Protein AF-A0A1B1ND47-F1 (afdb_monomer_lite)

pLDDT: mean 87.92, std 9.95, range [41.44, 98.5]

Organism: NCBI:txid1758689

Secondary structure (DSSP, 8-state):
--B-HHHHHTSS--S-HHHHHHHHHHHHHTT-SPBPP---HHHHHHHHHHHHHHHHHHHHHHHHHHHHHHHHHTT--GGGT-S-TTSHHHHHHHHHHHTT---HHHHHHT-PPP-

Radius of gyration: 27.3 Å; chains: 1; bounding box: 57×39×60 Å

InterPro domains:
  IPR002525 Transposase IS110-like, N-terminal [PF01548] (5-73)
  IPR047650 Transposase IS110-like [PTHR33055] (2-103)

Foldseek 3Di:
DDADPVLLVPDDDDDDPVVSVVVVVVCVVVVVTDDDDDDPPVVVVVVVVVVVVVVVVVVVVVVQVVVCVVCVVVVHNVVVLDVGCPDQLNVVLVVCVVVVDDDPVVSNVSDDDDD

Sequence (115 aa):
MLVNARDAKNLPGRKTDVSDAAWLAQLAAHGLLRASFVPPEPIRALRDLTRTRTAITRARTREAQRLEKVLEDAGIKLSVVATDIMGVSGRAMLEALIAGEHDPAVLADLAHPTL

Structure (mmCIF, N/CA/C/O backbone):
data_AF-A0A1B1ND47-F1
#
_entry.id   AF-A0A1B1ND47-F1
#
loop_
_atom_site.group_PDB
_atom_site.id
_atom_site.type_symbol
_atom_site.label_atom_id
_atom_site.label_alt_id
_atom_site.label_comp_id
_atom_site.label_asym_id
_atom_site.label_entity_id
_atom_site.label_seq_id
_atom_site.pdbx_PDB_ins_code
_atom_site.Cartn_x
_atom_site.Cartn_y
_atom_site.Cartn_z
_atom_site.occupancy
_atom_site.B_iso_or_equiv
_atom_site.auth_seq_id
_atom_site.auth_comp_id
_atom_site.auth_asym_id
_atom_site.auth_atom_id
_atom_site.pdbx_PDB_model_num
ATOM 1 N N . MET A 1 1 ? 15.999 3.939 -28.178 1.00 76.06 1 MET A N 1
ATOM 2 C CA . MET A 1 1 ? 16.765 2.887 -27.471 1.00 76.06 1 MET A CA 1
ATOM 3 C C . MET A 1 1 ? 16.965 3.327 -26.028 1.00 76.06 1 MET A C 1
ATOM 5 O O . MET A 1 1 ? 17.311 4.482 -25.827 1.00 76.06 1 MET A O 1
ATOM 9 N N . LEU A 1 2 ? 16.713 2.459 -25.043 1.00 85.94 2 LEU A N 1
ATOM 10 C CA . LEU A 1 2 ? 17.016 2.741 -23.634 1.00 85.94 2 LEU A CA 1
ATOM 11 C C . LEU A 1 2 ? 18.457 2.302 -23.343 1.00 85.94 2 LEU A C 1
ATOM 13 O O . LEU A 1 2 ? 18.832 1.200 -23.736 1.00 85.94 2 LEU A O 1
ATOM 17 N N . VAL A 1 3 ? 19.243 3.124 -22.651 1.00 87.06 3 VAL A N 1
ATOM 18 C CA . VAL A 1 3 ? 20.636 2.822 -22.275 1.00 87.06 3 VAL A CA 1
ATOM 19 C C . VAL A 1 3 ? 20.792 3.013 -20.771 1.00 87.06 3 VAL A C 1
ATOM 21 O O . VAL A 1 3 ? 20.197 3.919 -20.189 1.00 87.06 3 VAL A O 1
ATOM 24 N N . ASN A 1 4 ? 21.555 2.138 -20.118 1.00 86.81 4 ASN A N 1
ATOM 25 C CA . ASN A 1 4 ? 21.836 2.266 -18.695 1.00 86.81 4 ASN A CA 1
ATOM 26 C C . ASN A 1 4 ? 22.762 3.468 -18.450 1.00 86.81 4 ASN A C 1
ATOM 28 O O . ASN A 1 4 ? 23.861 3.539 -18.997 1.00 86.81 4 ASN A O 1
ATOM 32 N N . ALA A 1 5 ? 22.340 4.395 -17.588 1.00 83.88 5 ALA A N 1
ATOM 33 C CA . ALA A 1 5 ? 23.116 5.591 -17.269 1.00 83.88 5 ALA A CA 1
ATOM 34 C C . ALA A 1 5 ? 24.494 5.272 -16.664 1.00 83.88 5 ALA A C 1
ATOM 36 O O . ALA A 1 5 ? 25.437 6.031 -16.871 1.00 83.88 5 ALA A O 1
ATOM 37 N N . ARG A 1 6 ? 24.640 4.146 -15.949 1.00 83.62 6 ARG A N 1
ATOM 38 C CA . ARG A 1 6 ? 25.938 3.691 -15.427 1.00 83.62 6 ARG A CA 1
ATOM 39 C C . ARG A 1 6 ? 26.920 3.385 -16.555 1.00 83.62 6 ARG A C 1
ATOM 41 O O . ARG A 1 6 ? 28.088 3.740 -16.443 1.00 83.62 6 ARG A O 1
ATOM 48 N N . ASP A 1 7 ? 26.436 2.766 -17.625 1.0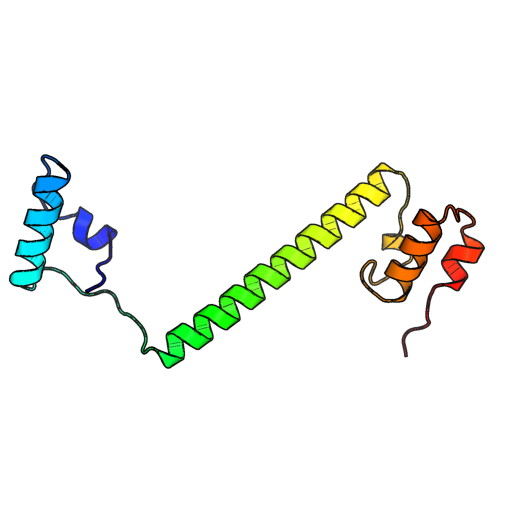0 79.50 7 ASP A N 1
ATOM 49 C CA . ASP A 1 7 ? 27.264 2.356 -18.759 1.00 79.50 7 ASP A CA 1
ATOM 50 C C . ASP A 1 7 ? 27.627 3.574 -19.624 1.00 79.50 7 ASP A C 1
ATOM 52 O O . ASP A 1 7 ? 28.767 3.710 -20.055 1.00 79.50 7 ASP A O 1
ATOM 56 N N . ALA A 1 8 ? 26.693 4.518 -19.785 1.00 79.00 8 ALA A N 1
ATOM 57 C CA . ALA A 1 8 ? 26.926 5.775 -20.498 1.00 79.00 8 ALA A CA 1
ATOM 58 C C . ALA A 1 8 ? 27.850 6.750 -19.739 1.00 79.00 8 ALA A C 1
ATOM 60 O O . ALA A 1 8 ? 28.617 7.491 -20.350 1.00 79.00 8 ALA A O 1
ATOM 61 N N . LYS A 1 9 ? 27.809 6.762 -18.398 1.00 77.31 9 LYS A N 1
ATOM 62 C CA . LYS A 1 9 ? 28.567 7.718 -17.568 1.00 77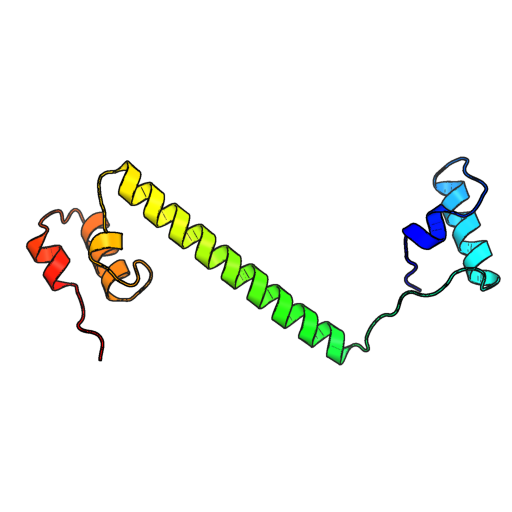.31 9 LYS A CA 1
ATOM 63 C C . LYS A 1 9 ? 30.082 7.509 -17.600 1.00 77.31 9 LYS A C 1
ATOM 65 O O . LYS A 1 9 ? 30.818 8.460 -17.353 1.00 77.31 9 LYS A O 1
ATOM 70 N N . ASN A 1 10 ? 30.541 6.301 -17.913 1.00 72.44 10 ASN A N 1
ATOM 71 C CA . ASN A 1 10 ? 31.965 5.961 -17.944 1.00 72.44 10 ASN A CA 1
ATOM 72 C C . ASN A 1 10 ? 32.665 6.377 -19.252 1.00 72.44 10 ASN A C 1
ATOM 74 O O . ASN A 1 10 ? 33.844 6.080 -19.431 1.00 72.44 10 ASN A O 1
ATOM 78 N N . LEU A 1 11 ? 31.955 7.048 -20.165 1.00 68.56 11 LEU A N 1
ATOM 79 C CA . LEU A 1 11 ? 32.503 7.500 -21.440 1.00 68.56 11 LEU A CA 1
ATOM 80 C C . LEU A 1 11 ? 33.196 8.868 -21.278 1.00 68.56 11 LEU A C 1
ATOM 82 O O . LEU A 1 11 ? 32.636 9.770 -20.645 1.00 68.56 11 LEU A O 1
ATOM 86 N N . PRO A 1 12 ? 34.421 9.034 -21.813 1.00 66.31 12 PRO A N 1
ATOM 87 C CA . PRO A 1 12 ? 35.174 10.278 -21.706 1.00 66.31 12 PRO A CA 1
ATOM 88 C C . PRO A 1 12 ? 34.542 11.405 -22.537 1.00 66.31 12 PRO A C 1
ATOM 90 O O . PRO A 1 12 ? 33.876 11.155 -23.539 1.00 66.31 12 PRO A O 1
ATOM 93 N N . GLY A 1 13 ? 34.805 12.651 -22.123 1.00 63.75 13 GLY A N 1
ATOM 94 C CA . GLY A 1 13 ? 34.278 13.872 -22.740 1.00 63.75 13 GLY A CA 1
ATOM 95 C C . GLY A 1 13 ? 33.043 14.396 -22.009 1.00 63.75 13 GLY A C 1
ATOM 96 O O . GLY A 1 13 ? 31.961 13.844 -22.143 1.00 63.75 13 GLY A O 1
ATOM 97 N N . ARG A 1 14 ? 33.187 15.461 -21.208 1.00 61.53 14 ARG A N 1
ATOM 98 C CA . ARG A 1 14 ? 32.037 16.139 -20.583 1.00 61.53 14 ARG A CA 1
ATOM 99 C C . ARG A 1 14 ? 32.255 17.639 -20.525 1.00 61.53 14 ARG A C 1
ATOM 101 O O . ARG A 1 14 ? 33.074 18.117 -19.743 1.00 61.53 14 ARG A O 1
ATOM 108 N N . LYS A 1 15 ? 31.508 18.383 -21.339 1.00 60.72 15 LYS A N 1
ATOM 109 C CA . LYS A 1 15 ? 31.503 19.847 -21.301 1.00 60.72 15 LYS A CA 1
ATOM 110 C C . LYS A 1 15 ? 30.146 20.367 -21.794 1.00 60.72 15 LYS A C 1
ATOM 112 O O . LYS A 1 15 ? 30.063 20.862 -22.908 1.00 60.72 15 LYS A O 1
ATOM 117 N N . THR A 1 16 ? 29.124 20.281 -20.922 1.00 71.75 16 THR A N 1
ATOM 118 C CA . THR A 1 16 ? 27.701 20.739 -21.032 1.00 71.75 16 THR A CA 1
ATOM 119 C C . THR A 1 16 ? 26.654 19.709 -21.506 1.00 71.75 16 THR A C 1
ATOM 121 O O . THR A 1 16 ? 26.970 18.839 -22.312 1.00 71.75 16 THR A O 1
ATOM 124 N N . ASP A 1 17 ? 25.397 19.835 -21.043 1.00 76.19 17 ASP A N 1
ATOM 125 C CA . ASP A 1 17 ? 24.270 18.928 -21.368 1.00 76.19 17 ASP A CA 1
ATOM 126 C C . ASP A 1 17 ? 23.967 18.848 -22.875 1.00 76.19 17 ASP A C 1
ATOM 128 O O . ASP A 1 17 ? 23.656 17.782 -23.403 1.00 76.19 17 ASP A O 1
ATOM 132 N N . VAL A 1 18 ? 24.120 19.965 -23.595 1.00 74.56 18 VAL A N 1
ATOM 133 C CA . VAL A 1 18 ? 23.947 20.016 -25.058 1.00 74.56 18 VAL A CA 1
ATOM 134 C C . VAL A 1 18 ? 25.023 19.185 -25.761 1.00 74.56 18 VAL A C 1
ATOM 136 O O . VAL A 1 18 ? 24.726 18.441 -26.697 1.00 74.56 18 VAL A O 1
ATOM 139 N N . SER A 1 19 ? 26.270 19.269 -25.287 1.00 78.44 19 SER A N 1
ATOM 140 C CA . SER A 1 19 ? 27.362 18.444 -25.815 1.00 78.44 19 SER A CA 1
ATOM 141 C C . SER A 1 19 ? 27.175 16.958 -25.488 1.00 78.44 19 SER A C 1
ATOM 143 O O . SER A 1 19 ? 27.512 16.114 -26.313 1.00 78.44 19 SER A O 1
ATOM 145 N N . ASP A 1 20 ? 26.590 16.638 -24.328 1.00 78.56 20 ASP A N 1
ATOM 146 C CA . ASP A 1 20 ? 26.361 15.262 -23.878 1.00 78.56 20 ASP A CA 1
ATOM 147 C C . ASP A 1 20 ? 25.297 14.571 -24.738 1.00 78.56 20 ASP A C 1
ATOM 149 O O . ASP A 1 20 ? 25.511 13.462 -25.221 1.00 78.56 20 ASP A O 1
ATOM 153 N N . ALA A 1 21 ? 24.190 15.258 -25.040 1.00 83.00 21 ALA A N 1
ATOM 154 C CA . ALA A 1 21 ? 23.162 14.731 -25.935 1.00 83.00 21 ALA A CA 1
ATOM 155 C C . ALA A 1 21 ? 23.712 14.449 -27.347 1.00 83.00 21 ALA A C 1
ATOM 157 O O . ALA A 1 21 ? 23.464 13.379 -27.910 1.00 83.00 21 ALA A O 1
ATOM 158 N N . ALA A 1 22 ? 24.500 15.378 -27.903 1.00 86.25 22 ALA A N 1
ATOM 159 C CA . ALA A 1 22 ? 25.136 15.205 -29.209 1.00 86.25 22 ALA A CA 1
ATOM 160 C C . ALA A 1 22 ? 26.175 14.070 -29.210 1.00 86.25 22 ALA A C 1
ATOM 162 O O . ALA A 1 22 ? 26.312 13.345 -30.199 1.00 86.25 22 ALA A O 1
ATOM 163 N N . TRP A 1 23 ? 26.900 13.894 -28.105 1.00 84.75 23 TRP A N 1
ATOM 164 C CA . TRP A 1 23 ? 27.879 12.824 -27.941 1.00 84.75 23 TRP A CA 1
ATOM 165 C C . TRP A 1 23 ? 27.216 11.449 -27.816 1.00 84.75 23 TRP A C 1
ATOM 167 O O . TRP A 1 23 ? 27.575 10.518 -28.536 1.00 84.75 23 TRP A O 1
ATOM 177 N N . LEU A 1 24 ? 26.180 11.326 -26.984 1.00 86.06 24 LEU A N 1
ATOM 178 C CA . LEU A 1 24 ? 25.396 10.098 -26.845 1.00 86.06 24 LEU A CA 1
ATOM 179 C C .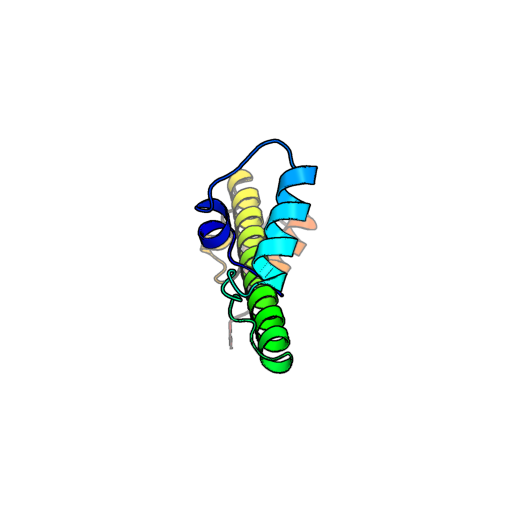 LEU A 1 24 ? 24.724 9.688 -28.161 1.00 86.06 24 LEU A C 1
ATOM 181 O O . LEU A 1 24 ? 24.669 8.498 -28.471 1.00 86.06 24 LEU A O 1
ATOM 185 N N . ALA A 1 25 ? 24.255 10.652 -28.959 1.00 87.38 25 ALA A N 1
ATOM 186 C CA . ALA A 1 25 ? 23.699 10.383 -30.282 1.00 87.38 25 ALA A CA 1
ATOM 187 C C . ALA A 1 25 ? 24.747 9.793 -31.242 1.00 87.38 25 ALA A C 1
ATOM 189 O O . ALA A 1 25 ? 24.457 8.813 -31.928 1.00 87.38 25 ALA A O 1
ATOM 190 N N . GLN A 1 26 ? 25.974 10.328 -31.248 1.00 87.81 26 GLN A N 1
ATOM 191 C CA . GLN A 1 26 ? 27.078 9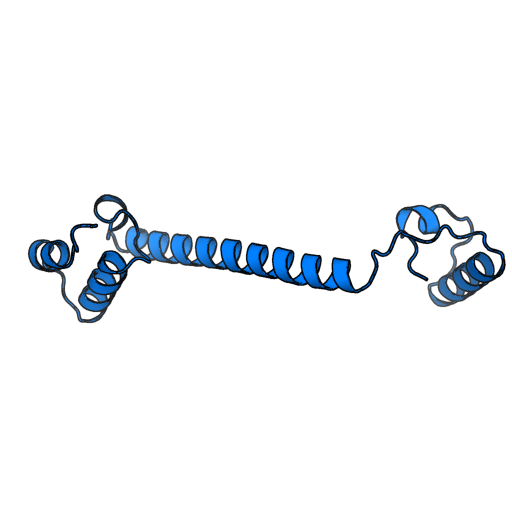.784 -32.049 1.00 87.81 26 GLN A CA 1
ATOM 192 C C . GLN A 1 26 ? 27.453 8.368 -31.603 1.00 87.81 26 GLN A C 1
ATOM 194 O O . GLN A 1 26 ? 27.550 7.459 -32.425 1.00 87.81 26 GLN A O 1
ATOM 199 N N . LEU A 1 27 ? 27.593 8.146 -30.296 1.00 87.88 27 LEU A N 1
ATOM 200 C CA . LEU A 1 27 ? 27.878 6.823 -29.741 1.00 87.88 27 LEU A CA 1
ATOM 201 C C . LEU A 1 27 ? 26.788 5.804 -30.104 1.00 87.88 27 LEU A C 1
ATOM 203 O O . LEU A 1 27 ? 27.101 4.667 -30.454 1.00 87.88 27 LEU A O 1
ATOM 207 N N . ALA A 1 28 ? 25.514 6.205 -30.065 1.00 88.00 28 ALA A N 1
ATOM 208 C CA . ALA A 1 28 ? 24.401 5.367 -30.502 1.00 88.00 28 ALA A CA 1
ATOM 209 C C . ALA A 1 28 ? 24.471 5.052 -32.006 1.00 88.00 28 ALA A C 1
ATOM 211 O O . ALA A 1 28 ? 24.306 3.894 -32.386 1.00 88.00 28 ALA A O 1
ATOM 212 N N . ALA A 1 29 ? 24.747 6.056 -32.846 1.00 88.81 29 ALA A N 1
ATOM 213 C CA . ALA A 1 29 ? 24.859 5.899 -34.297 1.00 88.81 29 ALA A CA 1
ATOM 214 C C . ALA A 1 29 ? 25.998 4.949 -34.699 1.00 88.81 29 ALA A C 1
ATOM 216 O O . ALA A 1 29 ? 25.869 4.204 -35.667 1.00 88.81 29 ALA A O 1
ATOM 217 N N . HIS A 1 30 ? 27.083 4.930 -33.922 1.00 89.50 30 HIS A N 1
ATOM 218 C CA . HIS A 1 30 ? 28.217 4.028 -34.121 1.00 89.50 30 HIS A CA 1
ATOM 219 C C . HIS A 1 30 ? 28.093 2.685 -33.380 1.00 89.50 30 HIS A C 1
ATOM 221 O O . HIS A 1 30 ? 29.033 1.895 -33.394 1.00 89.50 30 HIS A O 1
ATOM 227 N N . GLY A 1 31 ? 26.961 2.401 -32.722 1.00 86.75 31 GLY A N 1
ATOM 228 C CA . GLY A 1 31 ? 26.747 1.134 -32.010 1.00 86.75 31 GLY A CA 1
ATOM 229 C C . GLY A 1 31 ? 27.608 0.955 -30.753 1.00 86.75 31 GLY A C 1
ATOM 230 O O . GLY A 1 31 ? 27.741 -0.156 -30.246 1.00 86.75 31 GLY A O 1
ATOM 231 N N . LEU A 1 32 ? 28.177 2.041 -30.225 1.00 88.00 32 LEU A N 1
ATOM 232 C CA . LEU A 1 32 ? 29.050 2.047 -29.047 1.00 88.00 32 LEU A CA 1
ATOM 233 C C . LEU A 1 32 ? 28.267 2.067 -27.721 1.00 88.00 32 LEU A C 1
ATOM 235 O O . LEU A 1 32 ? 28.865 2.028 -26.647 1.00 88.00 32 LEU A O 1
ATOM 239 N N . LEU A 1 33 ? 26.931 2.113 -27.779 1.00 87.50 33 LEU A N 1
ATOM 240 C CA . LEU A 1 33 ? 26.052 2.019 -26.613 1.00 87.50 33 LEU A CA 1
ATOM 241 C C . LEU A 1 33 ? 25.350 0.665 -26.561 1.00 87.50 33 LEU A C 1
ATOM 243 O O . LEU A 1 33 ? 24.659 0.259 -27.496 1.00 87.50 33 LEU A O 1
ATOM 247 N N . ARG A 1 34 ? 25.450 -0.000 -25.409 1.00 87.38 34 ARG A N 1
ATOM 248 C CA . ARG A 1 34 ? 24.691 -1.219 -25.133 1.00 87.38 34 ARG A CA 1
ATOM 249 C C . ARG A 1 34 ? 23.242 -0.870 -24.797 1.00 87.38 34 ARG A C 1
ATOM 251 O O . ARG A 1 34 ? 22.973 -0.179 -23.814 1.00 87.38 34 ARG A O 1
ATOM 258 N N . ALA A 1 35 ? 22.304 -1.399 -25.579 1.00 89.31 35 ALA A N 1
ATOM 259 C CA . ALA A 1 35 ? 20.885 -1.292 -25.270 1.00 89.31 35 ALA A CA 1
ATOM 260 C C . ALA A 1 35 ? 20.553 -2.035 -23.966 1.00 89.31 35 ALA A C 1
ATOM 262 O O . ALA A 1 35 ? 20.927 -3.195 -23.771 1.00 89.31 35 ALA A O 1
ATOM 263 N N . SER A 1 36 ? 19.799 -1.378 -23.091 1.00 91.38 36 SER A N 1
ATOM 264 C CA . SER A 1 36 ? 19.164 -2.033 -21.954 1.00 91.38 36 SER A CA 1
ATOM 265 C C . SER A 1 36 ? 18.102 -3.008 -22.447 1.00 91.38 36 SER A C 1
ATOM 267 O O . SER A 1 36 ? 17.361 -2.721 -23.389 1.00 91.38 36 SER A O 1
ATOM 269 N N . PHE A 1 37 ? 17.976 -4.143 -21.763 1.00 91.75 37 PHE A N 1
ATOM 270 C CA . PHE A 1 37 ? 16.869 -5.054 -22.008 1.00 91.75 37 PHE A CA 1
ATOM 271 C C . PHE A 1 37 ? 15.541 -4.376 -21.654 1.00 91.75 37 PHE A C 1
ATOM 273 O O . PHE A 1 37 ? 15.309 -3.989 -20.507 1.00 91.75 37 PHE A O 1
ATOM 280 N N . VAL A 1 38 ? 14.661 -4.268 -22.646 1.00 92.12 38 VAL A N 1
ATOM 281 C CA . VAL A 1 38 ? 13.275 -3.840 -22.471 1.00 92.12 38 VAL A CA 1
ATOM 282 C C . VAL A 1 38 ? 12.395 -5.053 -22.777 1.00 92.12 38 VAL A C 1
ATOM 284 O O . VAL A 1 38 ? 12.407 -5.520 -23.915 1.00 92.12 38 VAL A O 1
ATOM 287 N N . PRO A 1 39 ? 11.645 -5.591 -21.795 1.00 93.69 39 PRO A N 1
ATOM 288 C CA . PRO A 1 39 ? 10.758 -6.722 -22.039 1.00 93.69 39 PRO A CA 1
ATOM 289 C C . PRO A 1 39 ? 9.721 -6.405 -23.128 1.00 93.69 39 PRO A C 1
ATOM 291 O O . PRO A 1 39 ? 9.342 -5.233 -23.262 1.00 93.69 39 PRO A O 1
ATOM 294 N N . PRO A 1 40 ? 9.202 -7.416 -23.849 1.00 96.69 40 PRO A N 1
ATOM 295 C CA . PRO A 1 40 ? 8.076 -7.243 -24.762 1.00 96.69 40 PRO A CA 1
ATOM 296 C C . PRO A 1 40 ? 6.873 -6.593 -24.074 1.00 96.69 40 PRO A C 1
ATOM 298 O O . PRO A 1 40 ? 6.688 -6.722 -22.861 1.00 96.69 40 PRO A O 1
ATOM 301 N N . GLU A 1 41 ? 6.043 -5.908 -24.854 1.00 96.75 41 GLU A N 1
ATOM 302 C CA . GLU A 1 41 ? 4.906 -5.135 -24.345 1.00 96.75 41 GLU A CA 1
ATOM 303 C C . GLU A 1 41 ? 3.971 -5.917 -23.407 1.00 96.75 41 GLU A C 1
ATOM 305 O O . GLU A 1 41 ? 3.718 -5.405 -22.312 1.00 96.75 41 GLU A O 1
ATOM 310 N N . PRO A 1 42 ? 3.568 -7.171 -23.709 1.00 97.81 42 PRO A N 1
ATOM 311 C CA . PRO A 1 42 ? 2.706 -7.935 -22.805 1.00 97.81 42 PRO A CA 1
ATOM 312 C C . PRO A 1 42 ? 3.322 -8.140 -21.413 1.00 97.81 42 PRO A C 1
ATOM 314 O O . PRO A 1 42 ? 2.638 -8.069 -20.394 1.00 97.81 42 PRO A O 1
ATOM 317 N N . ILE A 1 43 ? 4.643 -8.329 -21.346 1.00 97.88 43 ILE A N 1
ATOM 318 C CA . ILE A 1 43 ? 5.360 -8.509 -20.080 1.00 97.88 43 ILE A CA 1
ATOM 319 C C . ILE A 1 43 ? 5.440 -7.194 -19.304 1.00 97.88 43 ILE A C 1
ATOM 321 O O . ILE A 1 43 ? 5.344 -7.203 -18.077 1.00 97.88 43 ILE A O 1
ATOM 325 N N . ARG A 1 44 ? 5.611 -6.053 -19.984 1.00 96.56 44 ARG A N 1
ATOM 326 C CA . ARG A 1 44 ? 5.617 -4.743 -19.314 1.00 96.56 44 ARG A CA 1
ATOM 327 C C . ARG A 1 44 ? 4.257 -4.442 -18.690 1.00 96.56 44 ARG A C 1
ATOM 329 O O . ARG A 1 44 ? 4.222 -4.128 -17.506 1.00 96.56 44 ARG A O 1
ATOM 336 N N . ALA A 1 45 ? 3.169 -4.669 -19.427 1.00 97.62 45 ALA A N 1
ATOM 337 C CA . ALA A 1 45 ? 1.810 -4.483 -18.919 1.00 97.62 45 ALA A CA 1
ATOM 338 C C . ALA A 1 45 ? 1.550 -5.307 -17.641 1.00 97.62 45 ALA A C 1
ATOM 340 O O . ALA A 1 45 ? 1.093 -4.772 -16.630 1.00 97.62 45 ALA A O 1
ATOM 341 N N . LEU A 1 46 ? 1.940 -6.588 -17.627 1.00 98.00 46 LEU A N 1
ATOM 342 C CA . LEU A 1 46 ? 1.835 -7.437 -16.431 1.00 98.00 46 LEU A CA 1
ATOM 343 C C . LEU A 1 46 ? 2.683 -6.920 -15.256 1.00 98.00 46 LEU A C 1
ATOM 345 O O . LEU A 1 46 ? 2.255 -6.950 -14.096 1.00 98.00 46 LEU A O 1
ATOM 349 N N . ARG A 1 47 ? 3.897 -6.427 -15.528 1.00 97.56 47 ARG A N 1
ATOM 350 C CA . ARG A 1 47 ? 4.768 -5.849 -14.492 1.00 97.56 47 ARG A CA 1
ATOM 351 C C . ARG A 1 47 ? 4.184 -4.568 -13.912 1.00 97.56 47 ARG A C 1
ATOM 353 O O . ARG A 1 47 ? 4.301 -4.358 -12.708 1.00 97.56 47 ARG A O 1
ATOM 360 N N . ASP A 1 48 ? 3.544 -3.741 -14.723 1.00 97.44 48 ASP A N 1
ATOM 361 C CA . ASP A 1 48 ? 2.948 -2.491 -14.258 1.00 97.44 48 ASP A CA 1
ATOM 362 C C . ASP A 1 48 ? 1.719 -2.756 -13.382 1.00 97.44 48 ASP A C 1
ATOM 364 O O . ASP A 1 48 ? 1.597 -2.165 -12.307 1.00 97.44 48 ASP A O 1
ATOM 368 N N . LEU A 1 49 ? 0.888 -3.740 -13.743 1.00 98.25 49 LEU A N 1
ATOM 369 C CA . LEU A 1 49 ? -0.224 -4.198 -12.903 1.00 98.25 49 LEU A CA 1
ATOM 370 C C . LEU A 1 49 ? 0.259 -4.742 -11.549 1.00 98.25 49 LEU A C 1
ATOM 372 O O . LEU A 1 49 ? -0.226 -4.331 -10.494 1.00 98.25 49 LEU A O 1
ATOM 376 N N . THR A 1 50 ? 1.247 -5.641 -11.548 1.00 98.12 50 THR A N 1
ATOM 377 C CA . THR A 1 50 ? 1.758 -6.252 -10.304 1.00 98.12 50 THR A CA 1
ATOM 378 C C . THR A 1 50 ? 2.479 -5.248 -9.400 1.00 98.12 50 THR A C 1
ATOM 380 O O . THR A 1 50 ? 2.319 -5.287 -8.173 1.00 98.12 50 THR A O 1
ATOM 383 N N . ARG A 1 51 ? 3.222 -4.299 -9.981 1.00 98.25 51 ARG A N 1
ATOM 384 C CA . ARG A 1 51 ? 3.830 -3.180 -9.245 1.00 98.25 51 ARG A CA 1
ATOM 385 C C . ARG A 1 51 ? 2.774 -2.263 -8.649 1.00 98.25 51 ARG A C 1
ATOM 387 O O . ARG A 1 51 ? 2.869 -1.945 -7.466 1.00 98.25 51 ARG A O 1
ATOM 394 N N . THR A 1 52 ? 1.758 -1.898 -9.428 1.00 98.38 52 THR A N 1
ATOM 395 C CA . THR A 1 52 ? 0.641 -1.066 -8.962 1.00 98.38 52 THR A CA 1
ATOM 396 C C . THR A 1 52 ? -0.092 -1.739 -7.808 1.00 98.38 52 THR A C 1
ATOM 398 O O . THR A 1 52 ? -0.244 -1.139 -6.746 1.00 98.38 52 THR A O 1
ATOM 401 N N . ARG A 1 53 ? -0.435 -3.027 -7.939 1.00 98.25 53 ARG A N 1
ATOM 402 C CA . ARG A 1 53 ? -1.029 -3.816 -6.848 1.00 98.25 53 ARG A CA 1
ATOM 403 C C . ARG A 1 53 ? -0.163 -3.781 -5.588 1.00 98.25 53 ARG A C 1
ATOM 405 O O . ARG A 1 53 ? -0.681 -3.578 -4.491 1.00 98.25 53 ARG A O 1
ATOM 412 N N . THR A 1 54 ? 1.148 -3.966 -5.733 1.00 98.50 54 THR A N 1
ATOM 413 C CA . THR A 1 54 ? 2.090 -3.929 -4.604 1.00 98.50 54 THR A CA 1
ATOM 414 C C . THR A 1 54 ? 2.114 -2.550 -3.944 1.00 98.50 54 THR A C 1
ATOM 416 O O . THR A 1 54 ? 2.084 -2.454 -2.717 1.00 98.50 54 THR A O 1
ATOM 419 N N . ALA A 1 55 ? 2.138 -1.478 -4.739 1.00 98.38 55 ALA A N 1
ATOM 420 C CA . ALA A 1 55 ? 2.118 -0.106 -4.245 1.00 98.38 55 ALA A CA 1
ATOM 421 C C . ALA A 1 55 ? 0.829 0.198 -3.467 1.00 98.38 55 ALA A C 1
ATOM 423 O O . ALA A 1 55 ? 0.908 0.703 -2.348 1.00 98.38 55 ALA A O 1
ATOM 424 N N . ILE A 1 56 ? -0.328 -0.186 -4.014 1.00 98.44 56 ILE A N 1
ATOM 425 C CA . ILE A 1 56 ? -1.640 -0.027 -3.372 1.00 98.44 56 ILE A CA 1
ATOM 426 C C . ILE A 1 56 ? -1.720 -0.847 -2.083 1.00 98.44 56 ILE A C 1
ATOM 428 O O . ILE A 1 56 ? -2.148 -0.330 -1.058 1.00 98.44 56 ILE A O 1
ATOM 432 N N . THR A 1 57 ? -1.247 -2.096 -2.093 1.00 97.81 57 THR A N 1
ATOM 433 C CA . THR A 1 57 ? -1.235 -2.953 -0.893 1.00 97.81 57 THR A CA 1
ATOM 434 C C . THR A 1 57 ? -0.409 -2.313 0.222 1.00 97.81 57 THR A C 1
ATOM 436 O O . THR A 1 57 ? -0.877 -2.188 1.348 1.00 97.81 57 THR A O 1
ATOM 439 N N . ARG A 1 58 ? 0.792 -1.817 -0.102 1.00 98.12 58 ARG A N 1
ATOM 440 C CA . ARG A 1 58 ? 1.641 -1.102 0.861 1.00 98.12 58 ARG A CA 1
ATOM 441 C C . ARG A 1 58 ? 1.002 0.198 1.347 1.00 98.12 58 ARG A C 1
ATOM 443 O O . ARG A 1 58 ? 1.179 0.550 2.508 1.00 98.12 58 ARG A O 1
ATOM 450 N N . ALA A 1 59 ? 0.300 0.923 0.476 1.00 98.06 59 ALA A N 1
ATOM 451 C CA . ALA A 1 59 ? -0.433 2.125 0.862 1.00 98.06 59 ALA A CA 1
ATOM 452 C C . ALA A 1 59 ? -1.557 1.790 1.846 1.00 98.06 59 ALA A C 1
ATOM 454 O O . ALA A 1 59 ? -1.595 2.379 2.918 1.00 98.06 59 ALA A O 1
ATOM 455 N N . ARG A 1 60 ? -2.376 0.774 1.550 1.00 96.19 60 ARG A N 1
ATOM 456 C CA . ARG A 1 60 ? -3.429 0.286 2.451 1.00 96.19 60 ARG A CA 1
ATOM 457 C C . ARG A 1 60 ? -2.878 -0.064 3.835 1.00 96.19 60 ARG A C 1
ATOM 459 O O . ARG A 1 60 ? -3.456 0.358 4.828 1.00 96.19 60 ARG A O 1
ATOM 466 N N . THR A 1 61 ? -1.755 -0.783 3.912 1.00 95.50 61 THR A N 1
ATOM 467 C CA . THR A 1 61 ? -1.115 -1.098 5.201 1.00 95.50 61 THR A CA 1
ATOM 468 C C . THR A 1 61 ? -0.681 0.162 5.947 1.00 95.50 61 THR A C 1
ATOM 470 O O . THR A 1 61 ? -0.918 0.260 7.145 1.00 95.50 61 THR A O 1
ATOM 473 N N . ARG A 1 62 ? -0.079 1.145 5.261 1.00 97.38 62 ARG A N 1
ATOM 474 C CA . ARG A 1 62 ? 0.311 2.410 5.906 1.00 97.38 62 ARG A CA 1
ATOM 475 C C . ARG A 1 62 ? -0.889 3.156 6.475 1.00 97.38 62 ARG A C 1
ATOM 477 O O . ARG A 1 62 ? -0.791 3.65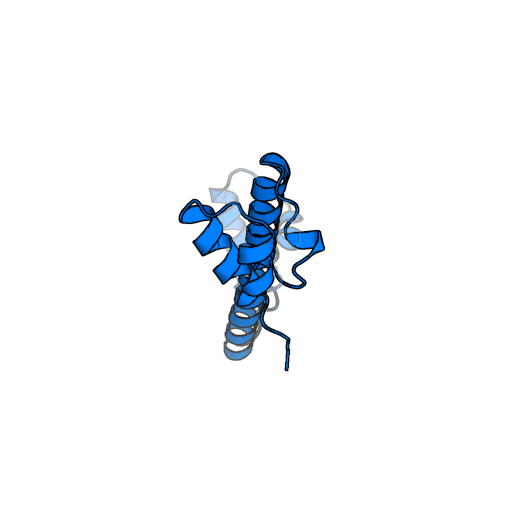1 7.589 1.00 97.38 62 ARG A O 1
ATOM 484 N N . GLU A 1 63 ? -1.995 3.222 5.742 1.00 95.94 63 GLU A N 1
ATOM 485 C CA . GLU A 1 63 ? -3.196 3.907 6.227 1.00 95.94 63 GLU A CA 1
ATOM 486 C C . GLU A 1 63 ? -3.832 3.181 7.419 1.00 95.94 63 GLU A C 1
ATOM 488 O O . GLU A 1 63 ? -4.206 3.832 8.388 1.00 95.94 63 GLU A O 1
ATOM 493 N N . ALA A 1 64 ? -3.853 1.843 7.419 1.00 93.19 64 ALA A N 1
ATOM 494 C CA . ALA A 1 64 ? -4.307 1.067 8.577 1.00 93.19 64 ALA A CA 1
ATOM 495 C C . ALA A 1 64 ? -3.452 1.341 9.830 1.00 93.19 64 ALA A C 1
ATOM 497 O O . ALA A 1 64 ? -3.985 1.547 10.913 1.00 93.19 64 ALA A O 1
ATOM 498 N N . GLN A 1 65 ? -2.129 1.417 9.671 1.00 94.12 65 GLN A N 1
ATOM 499 C CA . GLN A 1 65 ? -1.209 1.725 10.771 1.00 94.12 65 GLN A CA 1
ATOM 500 C C . GLN A 1 65 ? -1.338 3.172 11.268 1.00 94.12 65 GLN A C 1
ATOM 502 O O . GLN A 1 65 ? -1.203 3.435 12.459 1.00 94.12 65 GLN A O 1
ATOM 507 N N . ARG A 1 66 ? -1.618 4.132 10.375 1.00 95.56 66 ARG A N 1
ATOM 508 C CA . ARG A 1 66 ? -1.919 5.514 10.783 1.00 95.56 66 ARG A CA 1
ATOM 509 C C . ARG A 1 66 ? -3.206 5.584 11.595 1.00 95.56 66 ARG A C 1
ATOM 511 O O . ARG A 1 66 ? -3.223 6.282 12.600 1.00 95.56 66 ARG A O 1
ATOM 518 N N . LEU A 1 67 ? -4.251 4.880 11.161 1.00 93.56 67 LEU A N 1
ATOM 519 C CA . LEU A 1 67 ? -5.514 4.800 11.889 1.00 93.56 67 LEU A CA 1
ATOM 520 C C . LEU A 1 67 ? -5.302 4.221 13.289 1.00 93.56 67 LEU A C 1
ATOM 522 O O . LEU A 1 67 ? -5.716 4.838 14.261 1.00 93.56 67 LEU A O 1
ATOM 526 N N . GLU A 1 68 ? -4.615 3.082 13.390 1.00 92.81 68 GLU A N 1
ATOM 527 C CA . GLU A 1 68 ? -4.290 2.455 14.674 1.00 92.81 68 GLU A CA 1
ATOM 528 C C . GLU A 1 68 ? -3.549 3.424 15.598 1.00 92.81 68 GLU A C 1
ATOM 530 O O . GLU A 1 68 ? -3.978 3.643 16.725 1.00 92.81 68 GLU A O 1
ATOM 535 N N . LYS A 1 69 ? -2.518 4.103 15.085 1.00 95.12 69 LYS A N 1
ATOM 536 C CA . LYS A 1 69 ? -1.787 5.110 15.855 1.00 95.12 69 LYS A CA 1
ATOM 537 C C . LYS A 1 69 ? -2.688 6.243 16.363 1.00 95.12 69 LYS A C 1
ATOM 539 O O . LYS A 1 69 ? -2.564 6.643 17.512 1.00 95.12 69 LYS A O 1
ATOM 544 N N . VAL A 1 70 ? -3.586 6.764 15.525 1.00 95.06 70 VAL A N 1
ATOM 545 C CA . VAL A 1 70 ? -4.520 7.831 15.929 1.00 95.06 70 VAL A CA 1
ATOM 546 C C . VAL A 1 70 ? -5.446 7.360 17.052 1.00 95.06 70 VAL A C 1
ATOM 548 O O . VAL A 1 70 ? -5.715 8.121 17.979 1.00 95.06 70 VAL A O 1
ATOM 551 N N . LEU A 1 71 ? -5.916 6.112 16.990 1.00 92.19 71 LEU A N 1
ATOM 552 C CA . LEU A 1 71 ? -6.733 5.525 18.051 1.00 92.19 71 LEU A CA 1
ATOM 553 C C . LEU A 1 71 ? -5.929 5.375 19.348 1.00 92.19 71 LEU A C 1
ATOM 555 O O . LEU A 1 71 ? -6.414 5.764 20.409 1.00 92.19 71 LEU A O 1
ATOM 559 N N . GLU A 1 72 ? -4.692 4.882 19.270 1.00 93.06 72 GLU A N 1
ATOM 560 C CA . GLU A 1 72 ? -3.815 4.728 20.436 1.00 93.06 72 GLU A CA 1
ATOM 561 C C . GLU A 1 72 ? -3.465 6.066 21.094 1.00 93.06 72 GLU A C 1
ATOM 563 O O . GLU A 1 72 ? -3.520 6.168 22.320 1.00 93.06 72 GLU A O 1
ATOM 568 N N . ASP A 1 73 ? -3.170 7.097 20.296 1.00 95.19 73 ASP A N 1
ATOM 569 C CA . ASP A 1 73 ? -2.909 8.458 20.778 1.00 95.19 73 ASP A CA 1
ATOM 570 C C . ASP A 1 73 ? -4.140 9.033 21.518 1.00 95.19 73 ASP A C 1
ATOM 572 O O . ASP A 1 73 ? -3.994 9.817 22.457 1.00 95.19 73 ASP A O 1
ATOM 576 N N . ALA A 1 74 ? -5.354 8.601 21.149 1.00 91.56 74 ALA A N 1
ATOM 577 C CA . ALA A 1 74 ? -6.609 8.929 21.831 1.00 91.56 74 ALA A CA 1
ATOM 578 C C . ALA A 1 74 ? -6.946 7.994 23.015 1.00 91.56 74 ALA A C 1
ATOM 580 O O . ALA A 1 74 ? -7.986 8.155 23.653 1.00 91.56 74 ALA A O 1
ATOM 581 N N . GLY A 1 75 ? -6.091 7.015 23.324 1.00 91.06 75 GLY A N 1
ATOM 582 C CA . GLY A 1 75 ? -6.297 6.042 24.401 1.00 91.06 75 GLY A CA 1
ATOM 583 C C . GLY A 1 75 ? -7.187 4.845 24.037 1.00 91.06 75 GLY A C 1
ATOM 584 O O . GLY A 1 75 ? -7.531 4.056 24.918 1.00 91.06 75 GLY A O 1
ATOM 585 N N . ILE A 1 76 ? -7.540 4.666 22.762 1.00 89.25 76 ILE A N 1
ATOM 586 C CA . ILE A 1 76 ? -8.403 3.585 22.269 1.00 89.25 76 ILE A CA 1
ATOM 587 C C . ILE A 1 76 ? -7.536 2.454 21.697 1.00 89.25 76 ILE A C 1
ATOM 589 O O . ILE A 1 76 ? -6.968 2.566 20.615 1.00 89.25 76 ILE A O 1
ATOM 593 N N . LYS A 1 77 ? -7.466 1.317 22.398 1.00 88.19 77 LYS A N 1
ATOM 594 C CA . LYS A 1 77 ? -6.651 0.150 21.999 1.00 88.19 77 LYS A CA 1
ATOM 595 C C . LYS A 1 77 ? -7.449 -0.911 21.239 1.00 88.19 77 LYS A C 1
ATOM 597 O O . LYS A 1 77 ? -7.541 -2.062 21.665 1.00 88.19 77 LYS A O 1
ATOM 602 N N . LEU A 1 78 ? -8.035 -0.524 20.107 1.00 84.50 78 LEU A N 1
ATOM 603 C CA . LEU A 1 78 ? -8.921 -1.404 19.336 1.00 84.50 78 LEU A CA 1
ATOM 604 C C . LEU A 1 78 ? -8.211 -2.663 18.797 1.00 84.50 78 LEU A C 1
ATOM 606 O O . LEU A 1 78 ? -8.821 -3.728 18.737 1.00 84.50 78 LEU A O 1
ATOM 610 N N . SER A 1 79 ? -6.916 -2.583 18.477 1.00 83.44 79 SER A N 1
ATOM 611 C CA . SER A 1 79 ? -6.118 -3.722 17.990 1.00 83.44 79 SER A CA 1
ATOM 612 C C . SER A 1 79 ? -5.937 -4.853 19.003 1.00 83.44 79 SER A C 1
ATOM 614 O O . SER A 1 79 ? -5.595 -5.968 18.619 1.00 83.44 79 SER A O 1
ATOM 616 N N . VAL A 1 80 ? -6.187 -4.607 20.293 1.00 83.56 80 VAL A N 1
ATOM 617 C CA . VAL A 1 80 ? -6.112 -5.647 21.333 1.00 83.56 80 VAL A CA 1
ATOM 618 C C . VAL A 1 80 ? -7.331 -6.571 21.293 1.00 83.56 80 VAL A C 1
ATOM 620 O O . VAL A 1 80 ? -7.238 -7.728 21.697 1.00 83.56 80 VAL A O 1
ATOM 623 N N . VAL A 1 81 ? -8.469 -6.071 20.809 1.00 78.88 81 VAL A N 1
ATOM 624 C CA . VAL A 1 81 ? -9.749 -6.796 20.812 1.00 78.88 81 VAL A CA 1
ATOM 625 C C . VAL A 1 81 ? -10.226 -7.171 19.409 1.00 78.88 81 VAL A C 1
ATOM 627 O O . VAL A 1 81 ? -10.940 -8.158 19.256 1.00 78.88 81 VAL A O 1
ATOM 630 N N . ALA A 1 82 ? -9.812 -6.433 18.375 1.00 82.62 82 ALA A N 1
ATOM 631 C CA . ALA A 1 82 ? -10.183 -6.686 16.987 1.00 82.62 82 ALA A CA 1
ATOM 632 C C . ALA A 1 82 ? -9.006 -7.258 16.184 1.00 82.62 82 ALA A C 1
ATOM 634 O O . ALA A 1 82 ? -7.963 -6.623 16.046 1.00 82.62 82 ALA A O 1
ATOM 635 N N . THR A 1 83 ? -9.204 -8.433 15.575 1.00 83.88 83 THR A N 1
ATOM 636 C CA . THR A 1 83 ? -8.199 -9.081 14.710 1.00 83.88 83 THR A CA 1
ATOM 637 C C . THR A 1 83 ? -7.909 -8.287 13.430 1.00 83.88 83 THR A C 1
ATOM 639 O O . THR A 1 83 ? -6.786 -8.310 12.933 1.00 83.88 83 THR A O 1
ATOM 642 N N . ASP A 1 84 ? -8.908 -7.578 12.891 1.00 88.00 84 ASP A N 1
ATOM 643 C CA . ASP A 1 84 ? -8.759 -6.674 11.745 1.00 88.00 84 ASP A CA 1
ATOM 644 C C . ASP A 1 84 ? -9.570 -5.391 11.977 1.00 88.00 84 ASP A C 1
ATOM 646 O O . ASP A 1 84 ? -10.795 -5.376 11.830 1.00 88.00 84 ASP A O 1
ATOM 650 N N . ILE A 1 85 ? -8.878 -4.296 12.307 1.00 87.81 85 ILE A N 1
ATOM 651 C CA . ILE A 1 85 ? -9.481 -2.962 12.487 1.00 87.81 85 ILE A CA 1
ATOM 652 C C . ILE A 1 85 ? -10.152 -2.473 11.193 1.00 87.81 85 ILE A C 1
ATOM 654 O O . ILE A 1 85 ? -11.160 -1.771 11.232 1.00 87.81 85 ILE A O 1
ATOM 658 N N . MET A 1 86 ? -9.620 -2.861 10.031 1.00 90.62 86 MET A N 1
ATOM 659 C CA . MET A 1 86 ? -10.176 -2.500 8.726 1.00 90.62 86 MET A CA 1
ATOM 660 C C . MET A 1 86 ? -11.213 -3.519 8.227 1.00 90.62 86 MET A C 1
ATOM 662 O O . MET A 1 86 ? -11.732 -3.361 7.117 1.00 90.62 86 MET A O 1
ATOM 666 N N . GLY A 1 87 ? -11.496 -4.560 9.014 1.00 89.62 87 GLY A N 1
ATOM 667 C CA . GLY A 1 87 ? -12.502 -5.582 8.744 1.00 89.62 87 GLY A CA 1
ATOM 668 C C . GLY A 1 87 ? -13.916 -5.108 9.084 1.00 89.62 87 GLY A C 1
ATOM 669 O O . GLY A 1 87 ? -14.124 -3.973 9.505 1.00 89.62 87 GLY A O 1
ATOM 670 N N . VAL A 1 88 ? -14.912 -5.980 8.903 1.00 90.44 88 VAL A N 1
ATOM 671 C CA . VAL A 1 88 ? -16.332 -5.633 9.121 1.00 90.44 88 VAL A CA 1
ATOM 672 C C . VAL A 1 88 ? -16.577 -5.157 10.557 1.00 90.44 88 VAL A C 1
ATOM 674 O O . VAL A 1 88 ? -17.064 -4.046 10.747 1.00 90.44 88 VAL A O 1
ATOM 677 N N . SER A 1 89 ? -16.166 -5.950 11.551 1.00 90.25 89 SER A N 1
ATOM 678 C CA . SER A 1 89 ? -16.328 -5.617 12.973 1.00 90.25 89 SER A CA 1
ATOM 679 C C . SER A 1 89 ? -15.588 -4.333 13.352 1.00 90.25 89 SER A C 1
ATOM 681 O O . SER A 1 89 ? -16.167 -3.445 13.967 1.00 90.25 89 SER A O 1
ATOM 683 N N . GLY A 1 90 ? -14.323 -4.195 12.933 1.00 90.94 90 GLY A N 1
ATOM 684 C CA . GLY A 1 90 ? -13.519 -3.011 13.238 1.00 90.94 90 GLY A CA 1
ATOM 685 C C . GLY A 1 90 ? -14.117 -1.729 12.656 1.00 90.94 90 GLY A C 1
ATOM 686 O O . GLY A 1 90 ? -14.196 -0.720 13.350 1.00 90.94 90 GLY A O 1
ATOM 687 N N . ARG A 1 91 ? -14.631 -1.774 11.420 1.00 92.00 91 ARG A N 1
ATOM 688 C CA . ARG A 1 91 ? -15.304 -0.622 10.799 1.00 92.00 91 ARG A CA 1
ATOM 689 C C . ARG A 1 91 ? -16.620 -0.275 11.490 1.00 92.00 91 ARG A C 1
ATOM 691 O O . ARG A 1 91 ? -16.854 0.904 11.717 1.00 92.00 91 ARG A O 1
ATOM 698 N N . ALA A 1 92 ? -17.423 -1.267 11.878 1.00 92.88 92 ALA A N 1
ATOM 699 C CA . ALA A 1 92 ? -18.654 -1.030 12.634 1.00 92.88 92 ALA A CA 1
ATOM 700 C C . ALA A 1 92 ? -18.368 -0.353 13.988 1.00 92.88 92 ALA A C 1
ATOM 702 O O . ALA A 1 92 ? -19.015 0.631 14.339 1.00 92.88 92 ALA A O 1
ATOM 703 N N . MET A 1 93 ? -17.346 -0.821 14.713 1.00 92.12 93 MET A N 1
ATOM 704 C CA . MET A 1 93 ? -16.907 -0.205 15.971 1.00 92.12 93 MET A CA 1
ATOM 705 C C . MET A 1 93 ? -16.408 1.233 15.764 1.00 92.12 93 MET A C 1
ATOM 707 O O . MET A 1 93 ? -16.726 2.113 16.558 1.00 92.12 93 MET A O 1
ATOM 711 N N . LEU A 1 94 ? -15.659 1.501 14.688 1.00 92.44 94 LEU A N 1
ATOM 712 C CA . LEU A 1 94 ? -15.203 2.856 14.353 1.00 92.44 94 LEU A CA 1
ATOM 713 C C . LEU A 1 94 ? -16.359 3.794 14.000 1.00 92.44 94 LEU A C 1
ATOM 715 O O . LEU A 1 94 ? -16.350 4.947 14.419 1.00 92.44 94 LEU A O 1
ATOM 719 N N . GLU A 1 95 ? -17.353 3.317 13.251 1.00 94.62 95 GLU A N 1
ATOM 720 C CA . GLU A 1 95 ? -18.557 4.092 12.934 1.00 94.62 95 GLU A CA 1
ATOM 721 C C . GLU A 1 95 ? -19.358 4.425 14.199 1.00 94.62 95 GLU A C 1
ATOM 723 O O . GLU A 1 95 ? -19.780 5.569 14.363 1.00 94.62 95 GLU A O 1
ATOM 728 N N . ALA A 1 96 ? -19.492 3.477 15.131 1.00 93.75 96 ALA A N 1
ATOM 729 C CA . ALA A 1 96 ? -20.128 3.712 16.427 1.00 93.75 96 ALA A CA 1
ATOM 730 C C . ALA A 1 96 ? -19.353 4.740 17.274 1.00 93.75 96 ALA A C 1
ATOM 732 O O . ALA A 1 96 ? -19.951 5.684 17.790 1.00 93.75 96 ALA A O 1
ATOM 733 N N . LEU A 1 97 ? -18.020 4.629 17.337 1.00 92.25 97 LEU A N 1
ATOM 734 C CA . LEU A 1 97 ? -17.158 5.615 18.004 1.00 92.25 97 LEU A CA 1
ATOM 735 C C . LEU A 1 97 ? -17.320 7.021 17.400 1.00 92.25 97 LEU A C 1
ATOM 737 O O . LEU A 1 97 ? -17.402 8.002 18.136 1.00 92.25 97 LEU A O 1
ATOM 741 N N . ILE A 1 98 ? -17.404 7.132 16.068 1.00 93.75 98 ILE A N 1
ATOM 742 C CA . ILE A 1 98 ? -17.655 8.405 15.368 1.00 93.75 98 ILE A CA 1
ATOM 743 C C . ILE A 1 98 ? -19.050 8.955 15.695 1.00 93.75 98 ILE A C 1
ATOM 745 O O . ILE A 1 98 ? -19.216 10.169 15.813 1.00 93.75 98 ILE A O 1
ATOM 749 N N . ALA A 1 99 ? -20.043 8.081 15.867 1.00 96.62 99 ALA A N 1
ATOM 750 C CA . ALA A 1 99 ? -21.395 8.450 16.279 1.00 96.62 99 ALA A CA 1
ATOM 751 C C . ALA A 1 99 ? -21.502 8.853 17.766 1.00 96.62 99 ALA A C 1
ATOM 753 O O . ALA A 1 99 ? -22.566 9.299 18.194 1.00 96.62 99 ALA A O 1
ATOM 754 N N . GLY A 1 100 ? -20.411 8.745 18.534 1.00 94.62 100 GLY A N 1
ATOM 755 C CA . GLY A 1 100 ? -20.345 9.122 19.946 1.00 94.62 100 GLY A CA 1
ATOM 756 C C . GLY A 1 100 ? -20.611 7.978 20.924 1.00 94.62 100 GLY A C 1
ATOM 757 O O . GLY A 1 100 ? -20.793 8.239 22.110 1.00 94.62 100 GLY A O 1
ATOM 758 N N . GLU A 1 101 ? -20.639 6.727 20.456 1.00 94.19 101 GLU A N 1
ATOM 759 C CA . GLU A 1 101 ? -20.717 5.567 21.344 1.00 94.19 101 GLU A CA 1
ATOM 760 C C . GLU A 1 101 ? -19.368 5.336 22.036 1.00 94.19 101 GLU A C 1
ATOM 762 O O . GLU A 1 101 ? -18.317 5.290 21.394 1.00 94.19 101 GLU A O 1
ATOM 767 N N . HIS A 1 102 ? -19.397 5.176 23.355 1.00 88.69 102 HIS A N 1
ATOM 768 C CA . HIS A 1 102 ? -18.214 4.990 24.195 1.00 88.69 102 HIS A CA 1
ATOM 769 C C . HIS A 1 102 ? -18.367 3.828 25.187 1.00 88.69 102 HIS A C 1
ATOM 771 O O . HIS A 1 102 ? -17.409 3.521 25.899 1.00 88.69 102 HIS A O 1
ATOM 777 N N . ASP A 1 103 ? -19.532 3.174 25.240 1.00 90.62 103 ASP A N 1
ATOM 778 C CA . ASP A 1 103 ? -19.751 1.989 26.059 1.00 90.62 103 ASP A CA 1
ATOM 779 C C . ASP A 1 103 ? -18.987 0.787 25.468 1.00 90.62 103 ASP A C 1
ATOM 781 O O . ASP A 1 103 ? -19.280 0.332 24.355 1.00 90.62 103 ASP A O 1
ATOM 785 N N . PRO A 1 104 ? -18.003 0.233 26.200 1.00 86.50 104 PRO A N 1
ATOM 786 C CA . PRO A 1 104 ? -17.226 -0.899 25.721 1.00 86.50 104 PRO A CA 1
ATOM 787 C C . PRO A 1 104 ? -18.064 -2.165 25.494 1.00 86.50 104 PRO A C 1
ATOM 789 O O . PRO A 1 104 ? -17.679 -2.974 24.652 1.00 86.50 104 PRO A O 1
ATOM 792 N N . ALA A 1 105 ? -19.182 -2.357 26.204 1.00 89.38 105 ALA A N 1
ATOM 793 C CA . ALA A 1 105 ? -20.053 -3.515 26.004 1.00 89.38 105 ALA A CA 1
ATOM 794 C C . ALA A 1 105 ? -20.796 -3.419 24.665 1.00 89.38 105 ALA A C 1
ATOM 796 O O . ALA A 1 105 ? -20.778 -4.368 23.884 1.00 89.38 105 ALA A O 1
ATOM 797 N N . VAL A 1 106 ? -21.348 -2.241 24.354 1.00 90.75 106 VAL A N 1
ATOM 798 C CA . VAL A 1 106 ? -22.022 -1.978 23.073 1.00 90.75 106 VAL A CA 1
ATOM 799 C C . VAL A 1 106 ? -21.050 -2.149 21.909 1.00 90.75 106 VAL A C 1
ATOM 801 O O . VAL A 1 106 ? -21.375 -2.790 20.913 1.00 90.75 106 VAL A O 1
ATOM 804 N N . LEU A 1 107 ? -19.829 -1.623 22.040 1.00 88.75 107 LEU A N 1
ATOM 805 C CA . LEU A 1 107 ? -18.803 -1.786 21.012 1.00 88.75 107 LEU A CA 1
ATOM 806 C C . LEU A 1 107 ? -18.391 -3.253 20.841 1.00 88.75 107 LEU A C 1
ATOM 808 O O . LEU A 1 107 ? -18.198 -3.693 19.711 1.00 88.75 107 LEU A O 1
ATOM 812 N N . ALA A 1 108 ? -18.277 -4.018 21.930 1.00 86.75 108 ALA A N 1
ATOM 813 C CA . ALA A 1 108 ? -17.940 -5.438 21.872 1.00 86.75 108 ALA A CA 1
ATOM 814 C C . ALA A 1 108 ? -19.024 -6.276 21.175 1.00 86.75 108 ALA A C 1
ATOM 816 O O . ALA A 1 108 ? -18.679 -7.190 20.429 1.00 86.75 108 ALA A O 1
ATOM 817 N N . ASP A 1 109 ? -20.303 -5.934 21.336 1.00 89.12 109 ASP A N 1
ATOM 818 C CA . ASP A 1 109 ? -21.419 -6.624 20.671 1.00 89.12 109 ASP A CA 1
ATOM 819 C C . ASP A 1 10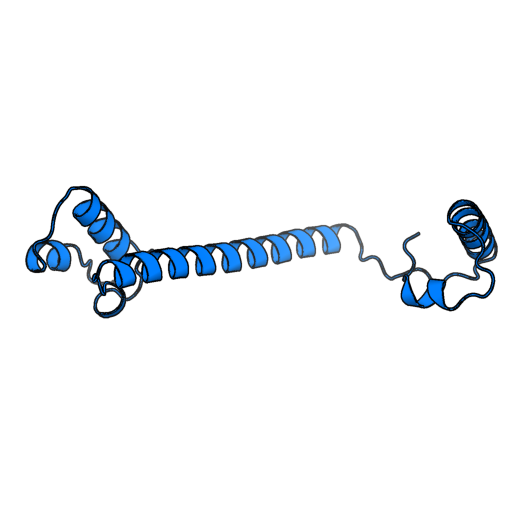9 ? -21.416 -6.444 19.141 1.00 89.12 109 ASP A C 1
ATOM 821 O O . ASP A 1 109 ? -21.991 -7.253 18.410 1.00 89.12 109 ASP A O 1
ATOM 825 N N . LEU A 1 110 ? -20.710 -5.431 18.623 1.00 89.00 110 LEU A N 1
ATOM 826 C CA . LEU A 1 110 ? -20.475 -5.256 17.183 1.00 89.00 110 LEU A CA 1
ATOM 827 C C . LEU A 1 110 ? -19.436 -6.243 16.626 1.00 89.00 110 LEU A C 1
ATOM 829 O O . LEU A 1 110 ? -19.202 -6.287 15.413 1.00 89.00 110 LEU A O 1
ATOM 833 N N . ALA A 1 111 ? -18.784 -7.032 17.486 1.00 85.12 111 ALA A N 1
ATOM 834 C CA . ALA A 1 111 ? -17.870 -8.073 17.056 1.00 85.12 111 ALA A CA 1
ATOM 835 C C . ALA A 1 111 ? -18.644 -9.204 16.371 1.00 85.12 111 ALA A C 1
ATOM 837 O O . ALA A 1 111 ? -19.283 -10.039 17.007 1.00 85.12 111 ALA A O 1
ATOM 838 N N . HIS A 1 112 ? -18.534 -9.276 15.047 1.00 75.25 112 HIS A N 1
ATOM 839 C CA . HIS A 1 112 ? -19.044 -10.420 14.308 1.00 75.25 112 HIS A CA 1
ATOM 840 C C . HIS A 1 112 ? -18.170 -11.656 14.585 1.00 75.25 112 HIS A C 1
ATOM 842 O O . HIS A 1 112 ? -16.956 -11.587 14.352 1.00 75.25 112 HIS A O 1
ATOM 848 N N . PRO A 1 113 ? -18.742 -12.796 15.022 1.00 65.00 113 PRO A N 1
ATOM 849 C CA . PRO A 1 113 ? -18.004 -14.046 15.054 1.00 65.00 113 PRO A CA 1
ATOM 850 C C . PRO A 1 113 ? -17.652 -14.424 13.616 1.00 65.00 113 PRO A C 1
ATOM 852 O O . PRO A 1 113 ? -18.523 -14.530 12.752 1.00 65.00 113 PRO A O 1
ATOM 855 N N . THR A 1 114 ? -16.358 -14.567 13.345 1.00 59.06 114 THR A N 1
ATOM 856 C CA . THR A 1 114 ? -15.854 -15.102 12.079 1.00 59.06 114 THR A CA 1
ATOM 857 C C . THR A 1 114 ? -16.428 -16.502 11.859 1.00 59.06 114 THR A C 1
ATOM 859 O O . THR A 1 114 ? -16.183 -17.386 12.681 1.00 59.06 114 THR A O 1
ATOM 862 N N . LEU A 1 115 ? -17.186 -16.683 10.771 1.00 41.44 115 LEU A N 1
ATOM 863 C CA . LEU A 1 115 ? -17.424 -17.993 10.152 1.00 41.44 115 LEU A CA 1
ATOM 864 C C . LEU A 1 115 ? -16.157 -18.470 9.435 1.00 41.44 115 LEU A C 1
ATOM 866 O O . LEU A 1 115 ? -15.484 -17.610 8.817 1.00 41.44 115 LEU A O 1
#